Protein AF-A0A936V0Y3-F1 (afdb_monomer)

Solvent-accessible surface area (backbone atoms only — not comparable to full-atom values): 9323 Å² total; per-residue (Å²): 122,65,78,79,45,49,65,56,54,50,50,52,51,50,53,52,49,52,52,51,45,62,64,62,68,60,55,84,70,86,62,75,82,81,76,77,86,64,99,65,90,73,85,68,83,82,76,65,88,64,82,80,64,76,81,82,50,91,86,61,77,71,69,74,90,44,72,42,73,34,72,45,16,50,47,37,20,68,72,66,75,49,56,74,66,44,54,53,47,35,56,68,74,29,48,71,43,74,92,63,50,46,78,56,100,90,43,56,36,47,32,28,33,36,68,38,96,87,67,50,40,35,37,38,32,35,29,70,50,98,91,33,37,28,34,57,38,52,40,63,75,77,57,90,70,99,68,95,70,114

Mean predicted aligned error: 15.54 Å

Radius of gyration: 26.31 Å; Cα contacts (8 Å, |Δi|>4): 162; chains: 1; bounding box: 65×54×72 Å

pLDDT: mean 81.6, std 17.64, range [36.97, 97.12]

Sequence (150 aa):
MLKKYLPYIFLVSAALLLFFIKKNQRGPTPGKPATEQSEKRITVPAVLPADEKPEEIPGFNRNTTKLIFSKHAKCRMDCRNIDEAEVREILKNGKINHKKIQSDKRGMTYPVEGYTSDKQYVRIVFAPKDDGLVVVTVIDLGKEWSCDCK

Structure (mmCIF, N/CA/C/O backbone):
data_AF-A0A936V0Y3-F1
#
_entry.id   AF-A0A936V0Y3-F1
#
loop_
_atom_site.group_PDB
_atom_site.id
_atom_site.type_symbol
_atom_site.label_atom_id
_atom_site.label_alt_id
_atom_site.label_comp_id
_atom_site.label_asym_id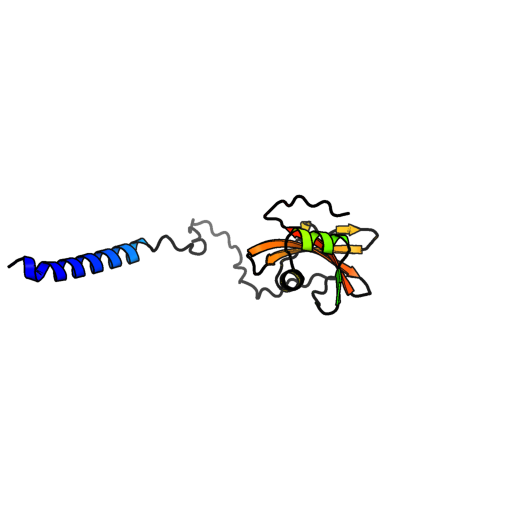
_atom_site.label_entity_id
_atom_site.label_seq_id
_atom_site.pdbx_PDB_ins_code
_atom_site.Cartn_x
_atom_site.Cartn_y
_atom_site.Cartn_z
_atom_site.occupancy
_atom_site.B_iso_or_equiv
_atom_site.auth_seq_id
_atom_site.auth_comp_id
_atom_site.auth_asym_id
_atom_site.auth_atom_id
_atom_site.pdbx_PDB_model_num
ATOM 1 N N . MET A 1 1 ? -46.343 2.484 54.215 1.00 58.62 1 MET A N 1
ATOM 2 C CA . MET A 1 1 ? -46.800 2.602 52.808 1.00 58.62 1 MET A CA 1
ATOM 3 C C . MET A 1 1 ? -45.683 2.907 51.801 1.00 58.62 1 MET A C 1
ATOM 5 O O . MET A 1 1 ? -45.875 2.639 50.625 1.00 58.62 1 MET A O 1
ATOM 9 N N . LEU A 1 2 ? -44.495 3.354 52.234 1.00 62.12 2 LEU A N 1
ATOM 10 C CA . LEU A 1 2 ? -43.371 3.719 51.354 1.00 62.12 2 LEU A CA 1
ATOM 11 C C . LEU A 1 2 ? -42.737 2.538 50.578 1.00 62.12 2 LEU A C 1
ATOM 13 O O . LEU A 1 2 ? -42.289 2.710 49.451 1.00 62.12 2 LEU A O 1
ATOM 17 N N . LYS A 1 3 ? -42.770 1.314 51.132 1.00 66.56 3 LYS A N 1
ATOM 18 C CA . LYS A 1 3 ? -42.181 0.109 50.506 1.00 66.56 3 LYS A CA 1
ATOM 19 C C . LYS A 1 3 ? -42.844 -0.297 49.178 1.00 66.56 3 LYS A C 1
ATOM 21 O O . LYS A 1 3 ? -42.179 -0.891 48.341 1.00 66.56 3 LYS A O 1
ATOM 26 N N . LYS A 1 4 ? -44.122 0.049 48.964 1.00 76.69 4 LYS A N 1
ATOM 27 C CA . LYS A 1 4 ? -44.838 -0.222 47.700 1.00 76.69 4 LYS A CA 1
ATOM 28 C C . LYS A 1 4 ? -44.420 0.727 46.572 1.00 76.69 4 LYS A C 1
ATOM 30 O O . LYS A 1 4 ? -44.510 0.359 45.408 1.00 76.69 4 LYS A O 1
ATOM 35 N N . TYR A 1 5 ? -43.939 1.920 46.923 1.00 82.25 5 TYR A N 1
ATOM 36 C CA . TYR A 1 5 ? -43.492 2.941 45.972 1.00 82.25 5 TYR A CA 1
ATOM 37 C C . TYR A 1 5 ? -41.991 2.881 45.692 1.00 82.25 5 TYR A C 1
ATOM 39 O O . TYR A 1 5 ? -41.527 3.455 44.717 1.00 82.25 5 TYR A O 1
ATOM 47 N N . LEU A 1 6 ? -41.247 2.137 46.511 1.00 83.56 6 LEU A N 1
ATOM 48 C CA . LEU A 1 6 ? -39.812 1.907 46.381 1.00 83.56 6 LEU A CA 1
ATOM 49 C C . LEU A 1 6 ? -39.377 1.450 44.969 1.00 83.56 6 LEU A C 1
ATOM 51 O O . LEU A 1 6 ? -38.450 2.063 44.443 1.00 83.56 6 LEU A O 1
ATOM 55 N N . PRO A 1 7 ? -40.049 0.487 44.293 1.00 85.81 7 PRO A N 1
ATOM 56 C CA . PRO A 1 7 ? -39.685 0.123 42.918 1.00 85.81 7 PRO A CA 1
ATOM 57 C C . PRO A 1 7 ? -39.976 1.238 41.899 1.00 85.81 7 PRO A C 1
ATOM 59 O O . PRO A 1 7 ? -39.198 1.445 40.972 1.00 85.81 7 PRO A O 1
ATOM 62 N N . TYR A 1 8 ? -41.054 2.006 42.086 1.00 90.31 8 TYR A N 1
ATOM 63 C CA . TYR A 1 8 ? -41.410 3.114 41.193 1.00 90.31 8 TYR A CA 1
ATOM 64 C C . TYR A 1 8 ? -40.463 4.307 41.353 1.00 90.31 8 TYR A C 1
ATOM 66 O O . TYR A 1 8 ? -40.068 4.917 40.365 1.00 90.31 8 TYR A O 1
ATOM 74 N N . ILE A 1 9 ? -40.038 4.603 42.584 1.00 90.62 9 ILE A N 1
ATOM 75 C CA . ILE A 1 9 ? -39.040 5.641 42.868 1.00 90.62 9 ILE A CA 1
ATOM 76 C C . ILE A 1 9 ? -37.700 5.274 42.217 1.00 90.62 9 ILE A C 1
ATOM 78 O O . ILE A 1 9 ? -37.049 6.146 41.647 1.00 90.62 9 ILE A O 1
ATOM 82 N N . PHE A 1 10 ? -37.320 3.991 42.236 1.00 92.00 10 PHE A N 1
ATOM 83 C CA . PHE A 1 10 ? -36.105 3.504 41.574 1.00 92.00 10 PHE A CA 1
ATOM 84 C C . PHE A 1 10 ? -36.183 3.605 40.043 1.00 92.00 10 PHE A C 1
ATOM 86 O O . PHE A 1 10 ? -35.201 3.947 39.390 1.00 92.00 10 PHE A O 1
ATOM 93 N N . LEU A 1 11 ? -37.358 3.353 39.458 1.00 93.62 11 LEU A N 1
ATOM 94 C CA . LEU A 1 11 ? -37.567 3.534 38.019 1.00 93.62 11 LEU A CA 1
ATOM 95 C C . LEU A 1 11 ? -37.482 5.005 37.605 1.00 93.62 11 LEU A C 1
ATOM 97 O O . LEU A 1 11 ? -36.838 5.327 36.607 1.00 93.62 11 LEU A O 1
ATOM 101 N N . VAL A 1 12 ? -38.092 5.904 38.378 1.00 94.38 12 VAL A N 1
ATOM 102 C CA . VAL A 1 12 ? -38.043 7.346 38.101 1.00 94.38 12 VAL A CA 1
ATOM 103 C C . VAL A 1 12 ? -36.620 7.883 38.262 1.00 94.38 12 VAL A C 1
ATOM 105 O O . VAL A 1 12 ? -36.156 8.639 37.408 1.00 94.38 12 VAL A O 1
ATOM 108 N N . SER A 1 13 ? -35.888 7.464 39.301 1.00 92.81 13 SER A N 1
ATOM 109 C CA . SER A 1 13 ? -34.494 7.876 39.487 1.00 92.81 13 SER A CA 1
ATOM 110 C C . SER A 1 13 ? -33.581 7.347 38.376 1.00 92.81 13 SER A C 1
ATOM 112 O O . SER A 1 13 ? -32.755 8.104 37.868 1.00 92.81 13 SER A O 1
ATOM 114 N N . ALA A 1 14 ? -33.769 6.102 37.923 1.00 94.25 14 ALA A N 1
ATOM 115 C CA . ALA A 1 14 ? -33.032 5.540 36.792 1.00 94.25 14 ALA A CA 1
ATOM 116 C C . ALA A 1 14 ? -33.323 6.286 35.478 1.00 94.25 14 ALA A C 1
ATOM 118 O O . ALA A 1 14 ? -32.401 6.577 34.716 1.00 94.25 14 ALA A O 1
ATOM 119 N N . ALA A 1 15 ? -34.582 6.658 35.226 1.00 95.06 15 ALA A N 1
ATOM 120 C CA . ALA A 1 15 ? -34.956 7.440 34.048 1.00 95.06 15 ALA A CA 1
ATOM 121 C C . ALA A 1 15 ? -34.315 8.840 34.057 1.00 95.06 15 ALA A C 1
ATOM 123 O O . ALA A 1 15 ? -33.775 9.284 33.041 1.00 95.06 15 ALA A O 1
ATOM 124 N N . LEU A 1 16 ? -34.315 9.514 35.213 1.00 94.88 16 LEU A N 1
ATOM 125 C CA . LEU A 1 16 ? -33.657 10.812 35.390 1.00 94.88 16 LEU A CA 1
ATOM 126 C C . LEU A 1 16 ? -32.136 10.711 35.223 1.00 94.88 16 LEU A C 1
ATOM 128 O O . LEU A 1 16 ? -31.536 11.563 34.565 1.00 94.88 16 LEU A O 1
ATOM 132 N N . LEU A 1 17 ? -31.520 9.653 35.755 1.00 93.62 17 LEU A N 1
ATOM 133 C CA . LEU A 1 17 ? -30.093 9.380 35.594 1.00 93.62 17 LEU A CA 1
ATOM 134 C C . LEU A 1 17 ? -29.733 9.172 34.116 1.00 93.62 17 LEU A C 1
ATOM 136 O O . LEU A 1 17 ? -28.804 9.803 33.620 1.00 93.62 17 LEU A O 1
ATOM 140 N N . LEU A 1 18 ? -30.490 8.346 33.386 1.00 92.06 18 LEU A N 1
ATOM 141 C CA . LEU A 1 18 ? -30.273 8.114 31.954 1.00 92.06 18 LEU A CA 1
ATOM 142 C C . LEU A 1 18 ? -30.463 9.391 31.128 1.00 92.06 18 LEU A C 1
ATOM 144 O O . LEU A 1 18 ? -29.698 9.641 30.197 1.00 92.06 18 LEU A O 1
ATOM 148 N N . PHE A 1 19 ? -31.444 10.228 31.474 1.00 91.56 19 PHE A N 1
ATOM 149 C CA . PHE A 1 19 ? -31.644 11.524 30.829 1.00 91.56 19 PHE A CA 1
ATOM 150 C C . PHE A 1 19 ? -30.466 12.478 31.078 1.00 91.56 19 PHE A C 1
ATOM 152 O O . PHE A 1 19 ? -29.974 13.110 30.141 1.00 91.56 19 PHE A O 1
ATOM 159 N N . PHE A 1 20 ? -29.975 12.545 32.318 1.00 90.38 20 PHE A N 1
ATOM 160 C CA . PHE A 1 20 ? -28.812 13.349 32.691 1.00 90.38 20 PHE A CA 1
ATOM 161 C C . PHE A 1 20 ? -27.542 12.879 31.973 1.00 90.38 20 PHE A C 1
ATOM 163 O O . PHE A 1 20 ? -26.828 13.689 31.382 1.00 90.38 20 PHE A O 1
ATOM 170 N N . ILE A 1 21 ? -27.312 11.564 31.943 1.00 88.00 21 ILE A N 1
ATOM 171 C CA . ILE A 1 21 ? -26.217 10.939 31.201 1.00 88.00 21 ILE A CA 1
ATOM 172 C C . ILE A 1 21 ? -26.342 11.264 29.710 1.00 88.00 21 ILE A C 1
ATOM 174 O O . ILE A 1 21 ? -25.389 11.768 29.140 1.00 88.00 21 ILE A O 1
ATOM 178 N N . LYS A 1 22 ? -27.505 11.091 29.069 1.00 81.69 22 LYS A N 1
ATOM 179 C CA . LYS A 1 22 ? -27.694 11.425 27.642 1.00 81.69 22 LYS A CA 1
ATOM 180 C C . LYS A 1 22 ? -27.439 12.906 27.338 1.00 81.69 22 LYS A C 1
ATOM 182 O O . LYS A 1 22 ? -26.924 13.231 26.267 1.00 81.69 22 LYS A O 1
ATOM 187 N N . LYS A 1 23 ? -27.804 13.804 28.257 1.00 80.31 23 LYS A N 1
ATOM 188 C CA . LYS A 1 23 ? -27.584 15.248 28.109 1.00 80.31 23 LYS A CA 1
ATOM 189 C C . LYS A 1 23 ? -26.102 15.620 28.240 1.00 80.31 23 LYS A C 1
ATOM 191 O O . LYS A 1 23 ? -25.646 16.463 27.477 1.00 80.31 23 LYS A O 1
ATOM 196 N N . ASN A 1 24 ? -25.364 14.957 29.134 1.00 79.50 24 ASN A N 1
ATOM 197 C CA . ASN A 1 24 ? -23.958 15.265 29.427 1.00 79.50 24 ASN A CA 1
ATOM 198 C C . ASN A 1 24 ? -22.935 14.349 28.723 1.00 79.50 24 ASN A C 1
ATOM 200 O O . ASN A 1 24 ? -21.757 14.680 28.683 1.00 79.50 24 ASN A O 1
ATOM 204 N N . GLN A 1 25 ? -23.353 13.222 28.137 1.00 69.44 25 GLN A N 1
ATOM 205 C CA . GLN A 1 25 ? -22.525 12.363 27.273 1.00 69.44 25 GLN A CA 1
ATOM 206 C C . GLN A 1 25 ? -22.371 12.924 25.864 1.00 69.44 25 GLN A C 1
ATOM 208 O O . GLN A 1 25 ? -21.499 12.480 25.118 1.00 69.44 25 GLN A O 1
ATOM 213 N N . ARG A 1 26 ? -23.177 13.925 25.494 1.00 62.84 26 ARG A N 1
ATOM 214 C CA . ARG A 1 26 ? -22.807 14.822 24.405 1.00 62.84 26 ARG A CA 1
ATOM 215 C C . ARG A 1 26 ? -21.653 15.690 24.902 1.00 62.84 26 ARG A C 1
ATOM 217 O O . ARG A 1 26 ? -21.834 16.860 25.220 1.00 62.84 26 ARG A O 1
ATOM 224 N N . GLY A 1 27 ? -20.460 15.095 24.960 1.00 57.47 27 GLY A N 1
ATOM 225 C CA . GLY A 1 27 ? -19.233 15.866 24.840 1.00 57.47 27 GLY A CA 1
ATOM 226 C C . GLY A 1 27 ? -19.330 16.739 23.586 1.00 57.47 27 GLY A C 1
ATOM 227 O O . GLY A 1 27 ? -20.152 16.442 22.709 1.00 57.47 27 GLY A O 1
ATOM 228 N N . PRO A 1 28 ? -18.548 17.825 23.493 1.00 54.81 28 PRO A N 1
ATOM 229 C CA . PRO A 1 28 ? -18.507 18.608 22.274 1.00 54.81 28 PRO A CA 1
ATOM 230 C C . PRO A 1 28 ? -18.256 17.627 21.133 1.00 54.81 28 PRO A C 1
ATOM 232 O O . PRO A 1 28 ? -17.198 17.005 21.046 1.00 54.81 28 PRO A O 1
ATOM 235 N N . THR A 1 29 ? -19.262 17.438 20.276 1.00 51.34 29 THR A N 1
ATOM 236 C CA . THR A 1 29 ? -19.007 16.945 18.930 1.00 51.34 29 THR A CA 1
ATOM 237 C C . THR A 1 29 ? -17.825 17.765 18.435 1.00 51.34 29 THR A C 1
ATOM 239 O O . THR A 1 29 ? -17.863 18.986 18.636 1.00 51.34 29 THR A O 1
ATOM 242 N N . PRO A 1 30 ? -16.791 17.165 17.823 1.00 47.56 30 PRO A N 1
ATOM 243 C CA . PRO A 1 30 ? -15.862 17.930 17.018 1.00 47.56 30 PRO A CA 1
ATOM 244 C C . PRO A 1 30 ? -16.692 18.494 15.865 1.00 47.56 30 PRO A C 1
ATOM 246 O O . PRO A 1 30 ? -16.826 17.917 14.789 1.00 47.56 30 PRO A O 1
ATOM 249 N N . GLY A 1 31 ? -17.366 19.603 16.159 1.00 44.22 31 GLY A N 1
ATOM 250 C CA . GLY A 1 31 ? -17.889 20.504 15.181 1.00 44.22 31 GLY A CA 1
ATOM 251 C C . GLY A 1 31 ? -16.681 20.905 14.372 1.00 44.22 31 GLY A C 1
ATOM 252 O O . GLY A 1 31 ? -15.651 21.306 14.919 1.00 44.22 31 GLY A O 1
ATOM 253 N N . LYS A 1 32 ? -16.822 20.745 13.060 1.00 41.19 32 LYS A N 1
ATOM 254 C CA . LYS A 1 32 ? -16.087 21.525 12.072 1.00 41.19 32 LYS A CA 1
ATOM 255 C C . LYS A 1 32 ? -15.742 22.896 12.671 1.00 41.19 32 LYS A C 1
ATOM 257 O O . LYS A 1 32 ? -16.636 23.500 13.270 1.00 41.19 32 LYS A O 1
ATOM 262 N N . PRO A 1 33 ? -14.486 23.350 12.558 1.00 36.97 33 PRO A N 1
ATOM 263 C CA . PRO A 1 33 ? -13.994 24.496 13.307 1.00 36.97 33 PRO A CA 1
ATOM 264 C C . PRO A 1 33 ? -14.946 25.680 13.136 1.00 36.97 33 PRO A C 1
ATOM 266 O O . PRO A 1 33 ? -15.149 26.171 12.026 1.00 36.97 33 PRO A O 1
ATOM 269 N N . ALA A 1 34 ? -15.559 26.095 14.246 1.00 39.81 34 ALA A N 1
ATOM 270 C CA . ALA A 1 34 ? -16.269 27.354 14.333 1.00 39.81 34 ALA A CA 1
ATOM 271 C C . ALA A 1 34 ? -15.212 28.449 14.198 1.00 39.81 34 ALA A C 1
ATOM 273 O O . ALA A 1 34 ? -14.410 28.678 15.100 1.00 39.81 34 ALA A O 1
ATOM 274 N N . THR A 1 35 ? -15.157 29.058 13.020 1.00 37.91 35 THR A N 1
ATOM 275 C CA . THR A 1 35 ? -14.362 30.252 12.772 1.00 37.91 35 THR A CA 1
ATOM 276 C C . THR A 1 35 ? -14.915 31.360 13.660 1.00 37.91 35 THR A C 1
ATOM 278 O O . THR A 1 35 ? -16.030 31.836 13.443 1.00 37.91 35 THR A O 1
ATOM 281 N N . GLU A 1 36 ? -14.155 31.736 14.684 1.00 44.88 36 GLU A N 1
ATOM 282 C CA . GLU A 1 36 ? -14.398 32.942 15.463 1.00 44.88 36 GLU A CA 1
ATOM 283 C C . GLU A 1 36 ? -14.425 34.132 14.499 1.00 44.88 36 GLU A C 1
ATOM 285 O O . GLU A 1 36 ? -13.441 34.438 13.821 1.00 44.88 36 GLU A O 1
ATOM 290 N N . GLN A 1 37 ? -15.581 34.785 14.396 1.00 45.19 37 GLN A N 1
ATOM 291 C CA . GLN A 1 37 ? -15.712 36.048 13.687 1.00 45.19 37 GLN A CA 1
ATOM 292 C C . GLN A 1 37 ? -15.037 37.143 14.519 1.00 45.19 37 GLN A C 1
ATOM 294 O O . GLN A 1 37 ? -15.678 37.874 15.265 1.00 45.19 37 GLN A O 1
ATOM 299 N N . SER A 1 38 ? -13.716 37.241 14.390 1.00 41.22 38 SER A N 1
ATOM 300 C CA . SER A 1 38 ? -13.004 38.501 14.569 1.00 41.22 38 SER A CA 1
ATOM 301 C C . SER A 1 38 ? -13.247 39.337 13.312 1.00 41.22 38 SER A C 1
ATOM 303 O O . SER A 1 38 ? -13.096 38.840 12.194 1.00 41.22 38 SER A O 1
ATOM 305 N N . GLU A 1 39 ? -13.661 40.592 13.483 1.00 47.19 39 GLU A N 1
ATOM 306 C CA . GLU A 1 39 ? -13.973 41.578 12.438 1.00 47.19 39 GLU A CA 1
ATOM 307 C C . GLU A 1 39 ? -12.741 42.014 11.616 1.00 47.19 39 GLU A C 1
ATOM 309 O O . GLU A 1 39 ? -12.436 43.193 11.454 1.00 47.19 39 GLU A O 1
ATOM 314 N N . LYS A 1 40 ? -12.014 41.059 11.041 1.00 46.47 40 LYS A N 1
ATOM 315 C CA . LYS A 1 40 ? -10.989 41.311 10.036 1.00 46.47 40 LYS A CA 1
ATOM 316 C C . LYS A 1 40 ? -11.284 40.411 8.851 1.00 46.47 40 LYS A C 1
ATOM 318 O O . LYS A 1 40 ? -10.904 39.245 8.807 1.00 46.47 40 LYS A O 1
ATOM 323 N N . ARG A 1 41 ? -12.045 40.963 7.906 1.00 44.31 41 ARG A N 1
ATOM 324 C CA . ARG A 1 41 ? -12.525 40.297 6.692 1.00 44.31 41 ARG A CA 1
ATOM 325 C C . ARG A 1 41 ? -11.343 39.944 5.781 1.00 44.31 41 ARG A C 1
ATOM 327 O O . ARG A 1 41 ? -11.063 40.644 4.817 1.00 44.31 41 ARG A O 1
ATOM 334 N N . ILE A 1 42 ? -10.636 38.862 6.093 1.00 54.88 42 ILE A N 1
ATOM 335 C CA . ILE A 1 42 ? -9.765 38.175 5.143 1.00 54.88 42 ILE A CA 1
ATOM 336 C C . ILE A 1 42 ? -10.687 37.234 4.377 1.00 54.88 42 ILE A C 1
ATOM 338 O O . ILE A 1 42 ? -11.116 36.201 4.886 1.00 54.88 42 ILE A O 1
ATOM 342 N N . THR A 1 43 ? -11.066 37.634 3.168 1.00 48.28 43 THR A N 1
ATOM 343 C CA . THR A 1 43 ? -11.804 36.780 2.238 1.00 48.28 43 THR A CA 1
ATOM 344 C C . THR A 1 43 ? -10.894 35.639 1.804 1.00 48.28 43 THR A C 1
ATOM 346 O O . THR A 1 43 ? -10.100 35.791 0.878 1.00 48.28 43 THR A O 1
ATOM 349 N N . VAL A 1 44 ? -10.986 34.500 2.486 1.00 57.41 44 VAL A N 1
ATOM 350 C CA . VAL A 1 44 ? -10.446 33.242 1.975 1.00 57.41 44 VAL A CA 1
ATOM 351 C C . VAL A 1 44 ? -11.552 32.612 1.127 1.00 57.41 44 VAL A C 1
ATOM 353 O O . VAL A 1 44 ? -12.668 32.457 1.632 1.00 57.41 44 VAL A O 1
ATOM 356 N N . PRO A 1 45 ? -11.312 32.301 -0.157 1.00 52.97 45 PRO A N 1
ATOM 357 C CA . PRO A 1 45 ? -12.313 31.633 -0.973 1.00 52.97 45 PRO A CA 1
ATOM 358 C C . PRO A 1 45 ? -12.667 30.296 -0.319 1.00 52.97 45 PRO A C 1
ATOM 360 O O . PRO A 1 45 ? -11.787 29.502 0.017 1.00 52.97 45 PRO A O 1
ATOM 363 N N . ALA A 1 46 ? -13.963 30.064 -0.118 1.00 46.34 46 ALA A N 1
ATOM 364 C CA . ALA A 1 46 ? -14.473 28.776 0.309 1.00 46.34 46 ALA A CA 1
ATOM 365 C C . ALA A 1 46 ? -14.189 27.770 -0.811 1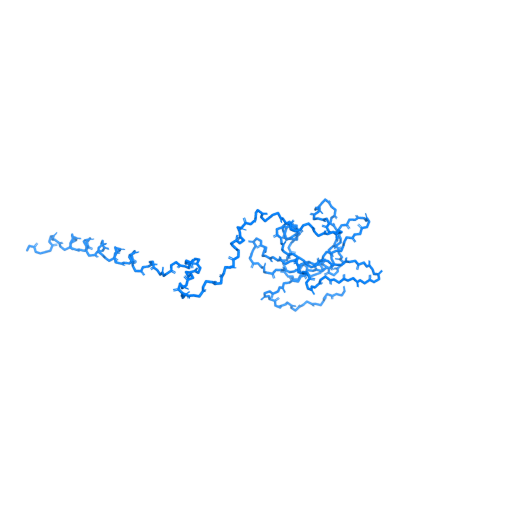.00 46.34 46 ALA A C 1
ATOM 367 O O . ALA A 1 46 ? -14.915 27.705 -1.802 1.00 46.34 46 ALA A O 1
ATOM 368 N N . VAL A 1 47 ? -13.100 27.016 -0.671 1.00 52.59 47 VAL A N 1
ATOM 369 C CA . VAL A 1 47 ? -12.875 25.820 -1.476 1.00 52.59 47 VAL A CA 1
ATOM 370 C C . VAL A 1 47 ? -13.946 24.835 -1.020 1.00 52.59 47 VAL A C 1
ATOM 372 O O . VAL A 1 47 ? -13.853 24.242 0.055 1.00 52.59 47 VAL A O 1
ATOM 375 N N . LEU A 1 48 ? -15.027 24.759 -1.798 1.00 55.72 48 LEU A N 1
ATOM 376 C CA . LEU A 1 48 ? -15.998 23.670 -1.742 1.00 55.72 48 LEU A CA 1
ATOM 377 C C . LEU A 1 48 ? -15.211 22.351 -1.667 1.00 55.72 48 LEU A C 1
ATOM 379 O O . LEU A 1 48 ? -14.158 22.280 -2.305 1.00 55.72 48 LEU A O 1
ATOM 383 N N . PRO A 1 49 ? -15.660 21.326 -0.917 1.00 51.28 49 PRO A N 1
ATOM 384 C CA . PRO A 1 49 ? -15.056 20.006 -1.017 1.00 51.28 49 PRO A CA 1
ATOM 385 C C . PRO A 1 49 ? -15.285 19.556 -2.457 1.00 51.28 49 PRO A C 1
ATOM 387 O O . PRO A 1 49 ? -16.376 19.120 -2.814 1.00 51.28 49 PRO A O 1
ATOM 390 N N . ALA A 1 50 ? -14.290 19.814 -3.305 1.00 52.22 50 ALA A N 1
ATOM 391 C CA . ALA A 1 50 ? -14.260 19.344 -4.666 1.00 52.22 50 ALA A CA 1
ATOM 392 C C . ALA A 1 50 ? -14.461 17.843 -4.566 1.00 52.22 50 ALA A C 1
ATOM 394 O O . ALA A 1 50 ? -13.827 17.214 -3.719 1.00 52.22 50 ALA A O 1
ATOM 395 N N . ASP A 1 51 ? -15.368 17.303 -5.374 1.00 50.62 51 ASP A N 1
ATOM 396 C CA . ASP A 1 51 ? -15.442 15.878 -5.643 1.00 50.62 51 ASP A CA 1
ATOM 397 C C . ASP A 1 51 ? -14.008 15.344 -5.748 1.00 50.62 51 ASP A C 1
ATOM 399 O O . ASP A 1 51 ? -13.310 15.630 -6.725 1.00 50.62 51 ASP A O 1
ATOM 403 N N . GLU A 1 52 ? -13.526 14.678 -4.691 1.00 55.66 52 GLU A N 1
ATOM 404 C CA . GLU A 1 52 ? -12.145 14.213 -4.579 1.00 55.66 52 GLU A CA 1
ATOM 405 C C . GLU A 1 52 ? -12.000 13.016 -5.519 1.00 55.66 52 GLU A C 1
ATOM 407 O O . GLU A 1 52 ? -11.944 11.857 -5.108 1.00 55.66 52 GLU A O 1
ATOM 412 N N . LYS A 1 53 ? -11.984 13.278 -6.828 1.00 54.69 53 LYS A N 1
ATOM 413 C CA . LYS A 1 53 ? -11.427 12.328 -7.775 1.00 54.69 53 LYS A CA 1
ATOM 414 C C . LYS A 1 53 ? -9.991 12.068 -7.321 1.00 54.69 53 LYS A C 1
ATOM 416 O O . LYS A 1 53 ? -9.271 13.039 -7.068 1.00 54.69 53 LYS A O 1
ATOM 421 N N . PRO A 1 54 ? -9.568 10.796 -7.205 1.00 57.69 54 PRO A N 1
ATOM 422 C CA . PRO A 1 54 ? -8.181 10.472 -6.913 1.00 57.69 54 PRO A CA 1
ATOM 423 C C . PRO A 1 54 ? -7.287 11.284 -7.847 1.00 57.69 54 PRO A C 1
ATOM 425 O O . PRO A 1 54 ? -7.482 11.220 -9.058 1.00 57.69 54 PRO A O 1
ATOM 428 N N . GLU A 1 55 ? -6.368 12.078 -7.290 1.00 62.03 55 GLU A N 1
ATOM 429 C CA . GLU A 1 55 ? -5.435 12.885 -8.079 1.00 62.03 55 GLU A CA 1
ATOM 430 C C . GLU A 1 55 ? -4.745 11.973 -9.106 1.00 62.03 55 GLU A C 1
ATOM 432 O O . GLU A 1 55 ? -3.952 11.095 -8.747 1.00 62.03 55 GLU A O 1
ATOM 437 N N . GLU A 1 56 ? -5.099 12.131 -10.383 1.00 63.81 56 GLU A N 1
ATOM 438 C CA . GLU A 1 56 ? -4.504 11.374 -11.480 1.00 63.81 56 GLU A CA 1
ATOM 439 C C . GLU A 1 56 ? -3.080 11.892 -11.684 1.00 63.81 56 GLU A C 1
ATOM 441 O O . GLU A 1 56 ? -2.853 12.942 -12.284 1.00 63.81 56 GLU A O 1
ATOM 446 N N . ILE A 1 57 ? -2.100 11.178 -11.127 1.00 70.44 57 ILE A N 1
ATOM 447 C CA . ILE A 1 57 ? -0.694 11.539 -11.293 1.00 70.44 57 ILE A CA 1
ATOM 448 C C . ILE A 1 57 ? -0.223 11.071 -12.673 1.00 70.44 57 ILE A C 1
ATOM 450 O O . ILE A 1 57 ? -0.336 9.877 -12.979 1.00 70.44 57 ILE A O 1
ATOM 454 N N . PRO A 1 58 ? 0.371 11.958 -13.491 1.00 68.88 58 PRO A N 1
ATOM 455 C CA . PRO A 1 58 ? 0.926 11.567 -14.778 1.00 68.88 58 PRO A CA 1
ATOM 456 C C . PRO A 1 58 ? 1.968 10.451 -14.599 1.00 68.88 58 PRO A C 1
ATOM 458 O O . PRO A 1 58 ? 2.927 10.580 -13.837 1.00 68.88 58 PRO A O 1
ATOM 461 N N . GLY A 1 59 ? 1.756 9.331 -15.295 1.00 71.81 59 GLY A N 1
ATOM 462 C CA . GLY A 1 59 ? 2.649 8.166 -15.280 1.00 71.81 59 GLY A CA 1
ATOM 463 C C . GLY A 1 59 ? 2.363 7.111 -14.204 1.00 71.81 59 GLY A C 1
ATOM 464 O O . GLY A 1 59 ? 2.984 6.050 -14.240 1.00 71.81 59 GLY A O 1
ATOM 465 N N . PHE A 1 60 ? 1.408 7.333 -13.291 1.00 81.75 60 PHE A N 1
ATOM 466 C CA . PHE A 1 60 ? 1.015 6.335 -12.292 1.00 81.75 60 PHE A CA 1
ATOM 467 C C . PHE A 1 60 ? -0.407 5.821 -12.531 1.00 81.75 60 PHE A C 1
ATOM 469 O O . PHE A 1 60 ? -1.393 6.419 -12.106 1.00 81.75 60 PHE A O 1
ATOM 476 N N . ASN A 1 61 ? -0.509 4.672 -13.199 1.00 82.62 61 ASN A N 1
ATOM 477 C CA . ASN A 1 61 ? -1.781 3.988 -13.396 1.00 82.62 61 ASN A CA 1
ATOM 478 C C . ASN A 1 61 ? -2.064 3.042 -12.214 1.00 82.62 61 ASN A C 1
ATOM 480 O O . ASN A 1 61 ? -1.312 2.097 -11.980 1.00 82.62 61 ASN A O 1
ATOM 484 N N . ARG A 1 62 ? -3.177 3.264 -11.503 1.00 83.62 62 ARG A N 1
ATOM 485 C CA . ARG A 1 62 ? -3.638 2.432 -10.371 1.00 83.62 62 ARG A CA 1
ATOM 486 C C . ARG A 1 62 ? -4.291 1.107 -10.793 1.00 83.62 62 ARG A C 1
ATOM 488 O O . ARG A 1 62 ? -4.994 0.479 -9.999 1.00 83.62 62 ARG A O 1
ATOM 495 N N . ASN A 1 63 ? -4.098 0.669 -12.035 1.00 81.56 63 ASN A N 1
ATOM 496 C CA . ASN A 1 63 ? -4.640 -0.596 -12.499 1.00 81.56 63 ASN A CA 1
ATOM 497 C C . ASN A 1 63 ? -4.049 -1.778 -11.702 1.00 81.56 63 ASN A C 1
ATOM 499 O O . ASN A 1 63 ? -2.838 -1.959 -11.612 1.00 81.56 63 ASN A O 1
ATOM 503 N N . THR A 1 64 ? -4.934 -2.610 -11.155 1.00 77.00 64 THR A N 1
ATOM 504 C CA . THR A 1 64 ? -4.598 -3.782 -10.330 1.00 77.00 64 THR A CA 1
ATOM 505 C C . THR A 1 64 ? -4.449 -5.075 -11.137 1.00 77.00 64 THR A C 1
ATOM 507 O O . THR A 1 64 ? -4.111 -6.100 -10.550 1.00 77.00 64 THR A O 1
ATOM 510 N N . THR A 1 65 ? -4.680 -5.063 -12.459 1.00 80.12 65 THR A N 1
ATOM 511 C CA . THR A 1 65 ? -4.700 -6.285 -13.289 1.00 80.12 65 THR A CA 1
ATOM 512 C C . THR A 1 65 ? -3.379 -7.060 -13.274 1.00 80.12 65 THR A C 1
ATOM 514 O O . THR A 1 65 ? -3.402 -8.286 -13.307 1.00 80.12 65 THR A O 1
ATOM 517 N N . LYS A 1 66 ? -2.227 -6.377 -13.220 1.00 89.06 66 LYS A N 1
ATOM 518 C CA . LYS A 1 66 ? -0.907 -7.026 -13.262 1.00 89.06 66 LYS A CA 1
ATOM 519 C C . LYS A 1 66 ? 0.032 -6.425 -12.219 1.00 89.06 66 LYS A C 1
ATOM 521 O O . LYS A 1 66 ? 0.752 -5.465 -12.495 1.00 89.06 66 LYS A O 1
ATOM 526 N N . LEU A 1 67 ? -0.006 -7.003 -11.018 1.00 93.12 67 LEU A N 1
ATOM 527 C CA . LEU A 1 67 ? 0.910 -6.697 -9.920 1.00 93.12 67 LEU A CA 1
ATOM 528 C C . LEU A 1 67 ? 2.054 -7.709 -9.886 1.00 93.12 67 LEU A C 1
ATOM 530 O O . LEU A 1 67 ? 1.831 -8.918 -9.903 1.00 93.12 67 LEU A O 1
ATOM 534 N N . ILE A 1 68 ? 3.284 -7.209 -9.826 1.00 94.56 68 ILE A N 1
ATOM 535 C CA . ILE A 1 68 ? 4.496 -8.028 -9.758 1.00 94.56 68 ILE A CA 1
ATOM 536 C C . ILE A 1 68 ? 5.198 -7.723 -8.439 1.00 94.56 68 ILE A C 1
ATOM 538 O O . ILE A 1 68 ? 5.611 -6.595 -8.195 1.00 94.56 68 ILE A O 1
ATOM 542 N N . PHE A 1 69 ? 5.370 -8.723 -7.581 1.00 95.62 69 PHE A N 1
ATOM 543 C CA . PHE A 1 69 ? 5.984 -8.532 -6.267 1.00 95.62 69 PHE A CA 1
ATOM 544 C C . PHE A 1 69 ? 7.476 -8.840 -6.307 1.00 95.62 69 PHE A C 1
ATOM 546 O O . PHE A 1 69 ? 7.880 -9.943 -6.691 1.00 95.62 69 PHE A O 1
ATOM 553 N N . SER A 1 70 ? 8.297 -7.884 -5.869 1.00 95.50 70 SER A N 1
ATOM 554 C CA . SER A 1 70 ? 9.729 -8.114 -5.674 1.00 95.50 70 SER A CA 1
ATOM 555 C C . SER A 1 70 ? 9.972 -9.142 -4.556 1.00 95.50 70 SER A C 1
ATOM 557 O O . SER A 1 70 ? 9.125 -9.348 -3.684 1.00 95.50 70 SER A O 1
ATOM 559 N N . LYS A 1 71 ? 11.154 -9.774 -4.539 1.00 95.62 71 LYS A N 1
ATOM 560 C CA . LYS A 1 71 ? 11.546 -10.685 -3.445 1.00 95.62 71 LYS A CA 1
ATOM 561 C C . LYS A 1 71 ? 11.499 -9.983 -2.082 1.00 95.62 71 LYS A C 1
ATOM 563 O O . LYS A 1 71 ? 10.970 -10.536 -1.122 1.00 95.62 71 LYS A O 1
ATOM 568 N N . HIS A 1 72 ? 11.975 -8.738 -2.035 1.00 95.38 72 HIS A N 1
ATOM 569 C CA . HIS A 1 72 ? 11.968 -7.919 -0.825 1.00 95.38 72 HIS A CA 1
ATOM 570 C C . HIS A 1 72 ? 10.553 -7.562 -0.368 1.00 95.38 72 HIS A C 1
ATOM 572 O O . HIS A 1 72 ? 10.261 -7.604 0.823 1.00 95.38 72 HIS A O 1
ATOM 578 N N . ALA A 1 73 ? 9.655 -7.243 -1.304 1.00 96.12 73 ALA A N 1
ATOM 579 C CA . ALA A 1 73 ? 8.256 -6.974 -0.990 1.00 96.12 73 ALA A CA 1
ATOM 580 C C . ALA A 1 73 ? 7.591 -8.195 -0.350 1.00 96.12 73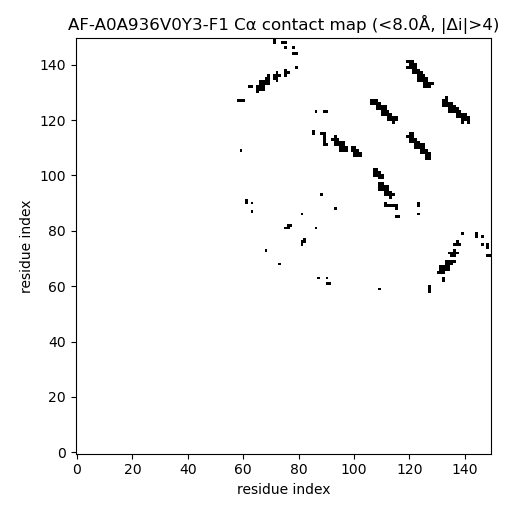 ALA A C 1
ATOM 582 O O . ALA A 1 73 ? 7.003 -8.047 0.714 1.00 96.12 73 ALA A O 1
ATOM 583 N N . LYS A 1 74 ? 7.768 -9.390 -0.932 1.00 96.38 74 LYS A N 1
ATOM 584 C CA . LYS A 1 74 ? 7.225 -10.641 -0.379 1.00 96.38 74 LYS A CA 1
ATOM 585 C C . LYS A 1 74 ? 7.739 -10.918 1.034 1.00 96.38 74 LYS A C 1
ATOM 587 O O . LYS A 1 74 ? 6.940 -11.070 1.944 1.00 96.38 74 LYS A O 1
ATOM 592 N N . CYS A 1 75 ? 9.055 -10.843 1.249 1.00 96.38 75 CYS A N 1
ATOM 593 C CA . CYS A 1 75 ? 9.626 -11.014 2.589 1.00 96.38 75 CYS A CA 1
ATOM 594 C C . CYS A 1 75 ? 9.031 -10.028 3.607 1.00 96.38 75 CYS A C 1
ATOM 596 O O . CYS A 1 75 ? 8.738 -10.380 4.750 1.00 96.38 75 CYS A O 1
ATOM 598 N N . ARG A 1 76 ? 8.839 -8.765 3.201 1.00 96.31 76 ARG A N 1
ATOM 599 C CA . ARG A 1 76 ? 8.284 -7.742 4.088 1.00 96.31 76 ARG A CA 1
ATOM 600 C C . ARG A 1 76 ? 6.799 -7.907 4.363 1.00 96.31 76 ARG A C 1
ATOM 602 O O . ARG A 1 76 ? 6.406 -7.557 5.473 1.00 96.31 76 ARG A O 1
ATOM 609 N N . MET A 1 77 ? 6.039 -8.392 3.387 1.00 95.75 77 MET A N 1
ATOM 610 C CA . MET A 1 77 ? 4.634 -8.770 3.526 1.00 95.75 77 MET A CA 1
ATOM 611 C C . MET A 1 77 ? 4.496 -9.891 4.554 1.00 95.75 77 MET A C 1
ATOM 613 O O . MET A 1 77 ? 3.836 -9.695 5.571 1.00 95.75 77 MET A O 1
ATOM 617 N N . ASP A 1 78 ? 5.243 -10.982 4.369 1.00 95.31 78 ASP A N 1
ATOM 618 C CA . ASP A 1 78 ? 5.214 -12.142 5.263 1.00 95.31 78 ASP A CA 1
ATOM 619 C C . ASP A 1 78 ? 5.615 -11.763 6.698 1.00 95.31 78 ASP A C 1
ATOM 621 O O . ASP A 1 78 ? 4.942 -12.123 7.658 1.00 95.31 78 ASP A O 1
ATOM 625 N N . CYS A 1 79 ? 6.679 -10.970 6.866 1.00 95.12 79 CYS A N 1
ATOM 626 C CA . CYS A 1 79 ? 7.158 -10.586 8.198 1.00 95.12 79 CYS A CA 1
ATOM 627 C C . CYS A 1 79 ? 6.231 -9.602 8.940 1.00 95.12 79 CYS A C 1
ATOM 629 O O . CYS A 1 79 ? 6.284 -9.512 10.165 1.00 95.12 79 CYS A O 1
ATOM 631 N N . ARG A 1 80 ? 5.418 -8.826 8.213 1.00 94.38 80 ARG A N 1
ATOM 632 C CA . ARG A 1 80 ? 4.530 -7.796 8.788 1.00 94.38 80 ARG A CA 1
ATOM 633 C C . ARG A 1 80 ? 3.068 -8.226 8.826 1.00 94.38 80 ARG A C 1
ATOM 635 O O . ARG A 1 80 ? 2.242 -7.450 9.283 1.00 94.38 80 ARG A O 1
ATOM 642 N N . ASN A 1 81 ? 2.768 -9.448 8.384 1.00 93.88 81 ASN A N 1
ATOM 643 C CA . ASN A 1 81 ? 1.409 -9.944 8.179 1.00 93.88 81 ASN A CA 1
ATOM 644 C C . ASN A 1 81 ? 0.578 -9.013 7.286 1.00 93.88 81 ASN A C 1
ATOM 646 O O . ASN A 1 81 ? -0.569 -8.735 7.609 1.00 93.88 81 ASN A O 1
ATOM 650 N N . ILE A 1 82 ? 1.178 -8.519 6.198 1.00 95.00 82 ILE A N 1
ATOM 651 C CA . ILE A 1 82 ? 0.473 -7.708 5.201 1.00 95.00 82 ILE A CA 1
ATOM 652 C C . ILE A 1 82 ? 0.195 -8.586 3.991 1.00 95.00 82 ILE A C 1
ATOM 654 O O . ILE A 1 82 ? 1.133 -9.088 3.366 1.00 95.00 82 ILE A O 1
ATOM 658 N N . ASP A 1 83 ? -1.071 -8.764 3.647 1.00 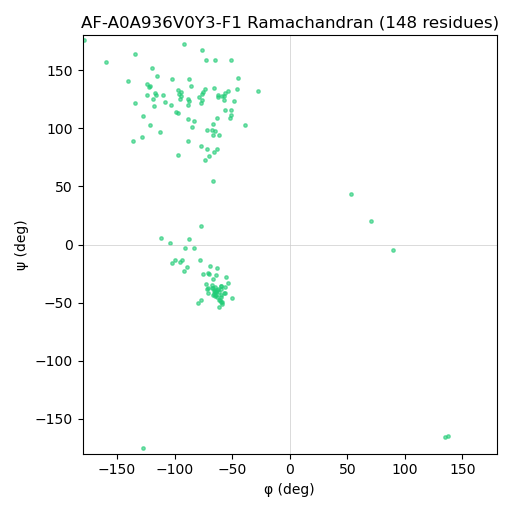95.38 83 ASP A N 1
ATOM 659 C CA . ASP A 1 83 ? -1.482 -9.638 2.558 1.00 95.38 83 ASP A CA 1
ATOM 660 C C . ASP A 1 83 ? -1.614 -8.906 1.208 1.00 95.38 83 ASP A C 1
ATOM 662 O O . ASP A 1 83 ? -1.485 -7.687 1.072 1.00 95.38 83 ASP A O 1
ATOM 666 N N . GLU A 1 84 ? -1.833 -9.672 0.139 1.00 95.06 84 GLU A N 1
ATOM 667 C CA . GLU A 1 84 ? -1.965 -9.113 -1.207 1.00 95.06 84 GLU A CA 1
ATOM 668 C C . GLU A 1 84 ? -3.273 -8.322 -1.414 1.00 95.06 84 GLU A C 1
ATOM 670 O O . GLU A 1 84 ? -3.349 -7.464 -2.300 1.00 95.06 84 GLU A O 1
ATOM 675 N N . ALA A 1 85 ? -4.324 -8.625 -0.648 1.00 94.69 85 ALA A N 1
ATOM 676 C CA . ALA A 1 85 ? -5.600 -7.924 -0.726 1.00 94.69 85 ALA A CA 1
ATOM 677 C C . ALA A 1 85 ? -5.461 -6.508 -0.157 1.00 94.69 85 ALA A C 1
ATOM 679 O O . ALA A 1 85 ? -5.895 -5.551 -0.800 1.00 94.69 85 ALA A O 1
ATOM 680 N N . GLU A 1 86 ? -4.750 -6.366 0.955 1.00 94.69 86 GLU A N 1
ATOM 681 C CA . GLU A 1 86 ? -4.366 -5.097 1.564 1.00 94.69 86 GLU A CA 1
ATOM 682 C C . GLU A 1 86 ? -3.487 -4.266 0.626 1.00 94.69 86 GLU A C 1
ATOM 684 O O . GLU A 1 8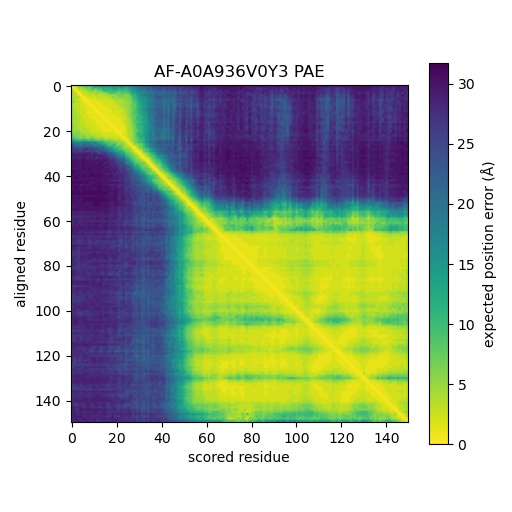6 ? -3.714 -3.068 0.447 1.00 94.69 86 GLU A O 1
ATOM 689 N N . VAL A 1 87 ? -2.536 -4.891 -0.082 1.00 95.56 87 VAL A N 1
ATOM 690 C CA . VAL A 1 87 ? -1.746 -4.169 -1.095 1.00 95.56 87 VAL A CA 1
ATOM 691 C C . VAL A 1 87 ? -2.631 -3.583 -2.199 1.00 95.56 87 VAL A C 1
ATOM 693 O O . VAL A 1 87 ? -2.449 -2.429 -2.607 1.00 95.56 87 VAL A O 1
ATOM 696 N N . ARG A 1 88 ? -3.605 -4.359 -2.685 1.00 94.69 88 ARG A N 1
ATOM 697 C CA . ARG A 1 88 ? -4.562 -3.901 -3.704 1.00 94.69 88 ARG A CA 1
ATOM 698 C C . ARG A 1 88 ? -5.505 -2.828 -3.170 1.00 94.69 88 ARG A C 1
ATOM 700 O O . ARG A 1 88 ? -5.841 -1.906 -3.913 1.00 94.69 88 ARG A O 1
ATOM 707 N N . GLU A 1 89 ? -5.932 -2.943 -1.917 1.00 93.62 89 GLU A N 1
ATOM 708 C CA . GLU A 1 89 ? -6.757 -1.948 -1.234 1.00 93.62 89 GLU A CA 1
ATOM 709 C C . GLU A 1 89 ? -6.039 -0.599 -1.192 1.00 93.62 89 GLU A C 1
ATOM 711 O O . GLU A 1 89 ? -6.580 0.408 -1.653 1.00 93.62 89 GLU A O 1
ATOM 716 N N . ILE A 1 90 ? -4.786 -0.589 -0.738 1.00 94.44 90 ILE A N 1
ATOM 717 C CA . ILE A 1 90 ? -3.978 0.628 -0.641 1.00 94.44 90 ILE A CA 1
ATOM 718 C C . ILE A 1 90 ? -3.690 1.214 -2.022 1.00 94.44 90 ILE A C 1
ATOM 720 O O . ILE A 1 90 ? -3.735 2.431 -2.184 1.00 94.44 90 ILE A O 1
ATOM 724 N N . LEU A 1 91 ? -3.471 0.391 -3.051 1.00 93.19 91 LEU A N 1
ATOM 725 C CA . LEU A 1 91 ? -3.316 0.895 -4.418 1.00 93.19 91 LEU A CA 1
ATOM 726 C C . LEU A 1 91 ? -4.557 1.668 -4.902 1.00 93.19 91 LEU A C 1
ATOM 728 O O . LEU A 1 91 ? -4.429 2.689 -5.583 1.00 93.19 91 LEU A O 1
ATOM 732 N N . LYS A 1 92 ? -5.761 1.211 -4.538 1.00 91.06 92 LYS A N 1
ATOM 733 C CA . LYS A 1 92 ? -7.024 1.854 -4.931 1.00 91.06 92 LYS A CA 1
ATOM 734 C C . LYS A 1 92 ? -7.347 3.076 -4.077 1.00 91.06 92 LYS A C 1
ATOM 736 O O . LYS A 1 92 ? -7.588 4.144 -4.630 1.00 91.06 92 LYS A O 1
ATOM 741 N N . ASN A 1 93 ? -7.301 2.928 -2.757 1.00 90.56 93 ASN A N 1
ATOM 742 C CA . ASN A 1 93 ? -7.855 3.898 -1.809 1.00 90.56 93 ASN A CA 1
ATOM 743 C C . ASN A 1 93 ? -6.788 4.780 -1.148 1.00 90.56 93 ASN A C 1
ATOM 745 O O . ASN A 1 93 ? -7.107 5.812 -0.564 1.00 90.56 93 ASN A O 1
ATOM 749 N N . GLY A 1 94 ? -5.517 4.385 -1.222 1.00 90.62 94 GLY A N 1
ATOM 750 C CA . GLY A 1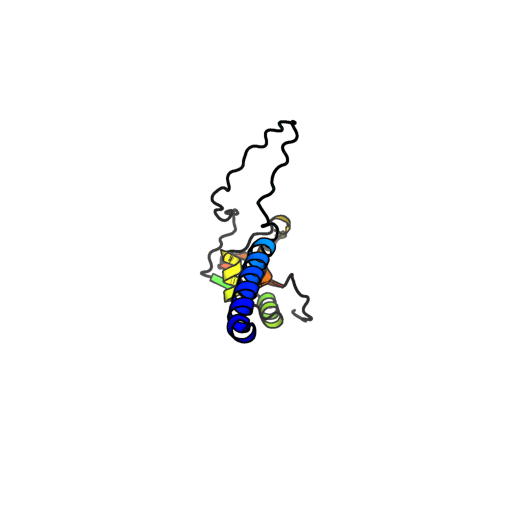 94 ? -4.427 5.086 -0.558 1.00 90.62 94 GLY A CA 1
ATOM 751 C C . GLY A 1 94 ? -4.071 6.420 -1.214 1.00 90.62 94 GLY A C 1
ATOM 752 O O . GLY A 1 94 ? -4.331 6.673 -2.398 1.00 90.62 94 GLY A O 1
ATOM 753 N N . LYS A 1 95 ? -3.420 7.280 -0.433 1.00 91.69 95 LYS A N 1
ATOM 754 C CA . LYS A 1 95 ? -2.951 8.603 -0.841 1.00 91.69 95 LYS A CA 1
ATOM 755 C C . LYS A 1 95 ? -1.479 8.547 -1.226 1.00 91.69 95 LYS A C 1
ATOM 757 O O . LYS A 1 95 ? -0.655 7.998 -0.501 1.00 91.69 95 LYS A O 1
ATOM 762 N N . ILE A 1 96 ? -1.132 9.139 -2.363 1.00 91.44 96 ILE A N 1
ATOM 763 C CA . ILE A 1 96 ? 0.261 9.178 -2.811 1.00 91.44 96 ILE A CA 1
ATOM 764 C C . ILE A 1 96 ? 1.025 10.215 -1.988 1.00 91.44 96 ILE A C 1
ATOM 766 O O . ILE A 1 96 ? 0.584 11.352 -1.819 1.00 91.44 96 ILE A O 1
ATOM 770 N N . ASN A 1 97 ? 2.191 9.827 -1.477 1.00 90.50 97 ASN A N 1
ATOM 771 C CA . ASN A 1 97 ? 3.096 10.745 -0.808 1.00 90.50 97 ASN A CA 1
ATOM 772 C C . ASN A 1 97 ? 4.039 11.394 -1.827 1.00 90.50 97 ASN A C 1
ATOM 774 O O . ASN A 1 97 ? 5.152 10.918 -2.060 1.00 90.50 97 ASN A O 1
ATOM 778 N N . HIS A 1 98 ? 3.599 12.522 -2.391 1.00 87.38 98 HIS A N 1
ATOM 779 C CA . HIS A 1 98 ? 4.343 13.305 -3.388 1.00 87.38 98 HIS A CA 1
ATOM 780 C C . HIS A 1 98 ? 5.761 13.688 -2.944 1.00 87.38 98 HIS A C 1
ATOM 782 O O . HIS A 1 98 ? 6.681 13.704 -3.754 1.00 87.38 98 HIS A O 1
ATOM 788 N N . LYS A 1 99 ? 5.976 13.925 -1.642 1.00 88.75 99 L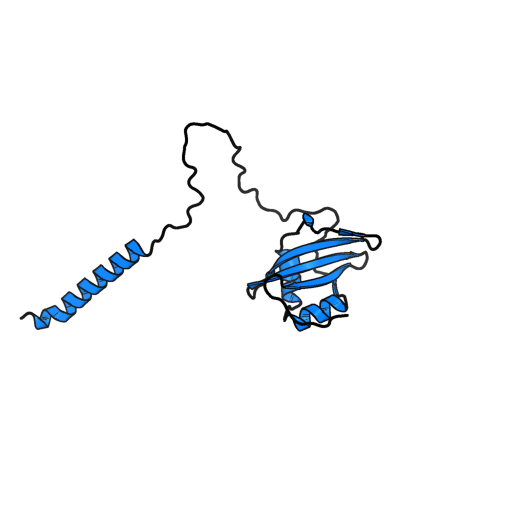YS A N 1
ATOM 789 C CA . LYS A 1 99 ? 7.294 14.294 -1.090 1.00 88.75 99 LYS A CA 1
ATOM 790 C C . LYS A 1 99 ? 8.310 13.153 -1.143 1.00 88.75 99 LYS A C 1
ATOM 792 O O . LYS A 1 99 ? 9.500 13.390 -0.969 1.00 88.75 99 LYS A O 1
ATOM 797 N N . LYS A 1 100 ? 7.838 11.915 -1.304 1.00 87.88 100 LYS A N 1
ATOM 798 C CA . LYS A 1 100 ? 8.666 10.706 -1.316 1.00 87.88 100 LYS A CA 1
ATOM 799 C C . LYS A 1 100 ? 8.725 10.030 -2.683 1.00 87.88 100 LYS A C 1
ATOM 801 O O . LYS A 1 100 ? 9.306 8.952 -2.773 1.00 87.88 100 LYS A O 1
ATOM 806 N N . ILE A 1 101 ? 8.149 10.635 -3.721 1.00 89.62 101 ILE A N 1
ATOM 807 C CA . ILE A 1 101 ? 8.336 10.164 -5.095 1.00 89.62 101 ILE A CA 1
ATOM 808 C C . ILE A 1 101 ? 9.825 10.276 -5.427 1.00 89.62 101 ILE A C 1
ATOM 810 O O . ILE A 1 101 ? 10.440 11.319 -5.209 1.00 89.62 101 ILE A O 1
ATOM 814 N N . GLN A 1 102 ? 10.409 9.187 -5.921 1.00 88.94 102 GLN A N 1
ATOM 815 C CA . GLN A 1 102 ? 11.811 9.156 -6.331 1.00 88.94 102 GLN A CA 1
ATOM 816 C C . GLN A 1 102 ? 11.911 8.775 -7.800 1.00 88.94 102 GLN A C 1
ATOM 818 O O . GLN A 1 102 ? 11.254 7.831 -8.242 1.00 88.94 102 GLN A O 1
ATOM 823 N N . SER A 1 103 ? 12.769 9.497 -8.517 1.00 89.75 103 SER A N 1
ATOM 824 C CA . SER A 1 103 ? 13.206 9.174 -9.870 1.00 89.75 103 SER A CA 1
ATOM 825 C C . SER A 1 103 ? 14.653 8.720 -9.812 1.00 89.75 103 SER A C 1
ATOM 827 O O . SER A 1 103 ? 15.515 9.482 -9.377 1.00 89.75 103 SER A O 1
ATOM 829 N N . ASP A 1 104 ? 14.941 7.517 -10.289 1.00 85.69 104 ASP A N 1
ATOM 830 C CA . ASP A 1 104 ? 16.309 7.039 -10.461 1.00 85.69 104 ASP A CA 1
ATOM 831 C C . ASP A 1 104 ? 16.543 6.527 -11.893 1.00 85.69 104 ASP A C 1
ATOM 833 O O . ASP A 1 104 ? 15.680 6.624 -12.766 1.00 85.69 104 ASP A O 1
ATOM 837 N N . LYS A 1 105 ? 17.733 5.968 -12.150 1.00 84.88 105 LYS A N 1
ATOM 838 C CA . LYS A 1 105 ? 18.066 5.352 -13.449 1.00 84.88 105 LYS A CA 1
ATOM 839 C C . LYS A 1 105 ? 17.187 4.142 -13.782 1.00 84.88 105 LYS A C 1
ATOM 841 O O . LYS A 1 105 ? 17.142 3.723 -14.933 1.00 84.88 105 LYS A O 1
ATOM 846 N N . ARG A 1 106 ? 16.552 3.534 -12.778 1.00 82.31 106 ARG A N 1
ATOM 847 C CA . ARG A 1 106 ? 15.661 2.385 -12.929 1.00 82.31 106 ARG A CA 1
ATOM 848 C C . ARG A 1 106 ? 14.226 2.846 -13.175 1.00 82.31 106 ARG A C 1
ATOM 850 O O . ARG A 1 106 ? 13.461 2.049 -13.699 1.00 82.31 106 ARG A O 1
ATOM 857 N N . GLY A 1 107 ? 13.847 4.077 -12.851 1.00 87.38 107 GLY A N 1
ATOM 858 C CA . GLY A 1 107 ? 12.554 4.674 -13.178 1.00 87.38 107 GLY A CA 1
ATOM 859 C C . GLY A 1 107 ? 11.948 5.467 -12.021 1.00 87.38 107 GLY A C 1
ATOM 860 O O . GLY A 1 107 ? 12.616 5.803 -11.046 1.00 87.38 107 GLY A O 1
ATOM 861 N N . MET A 1 108 ? 10.656 5.766 -12.142 1.00 91.56 108 MET A N 1
ATOM 862 C CA . MET A 1 108 ? 9.885 6.466 -11.113 1.00 91.56 108 MET A CA 1
ATOM 863 C C . MET A 1 108 ? 9.308 5.480 -10.094 1.00 91.56 108 MET A C 1
ATOM 865 O O . MET A 1 108 ? 8.850 4.394 -10.453 1.00 91.56 108 MET A O 1
ATOM 869 N N . THR A 1 109 ? 9.283 5.878 -8.825 1.00 93.56 109 THR A N 1
ATOM 870 C CA . THR A 1 109 ? 8.633 5.134 -7.741 1.00 93.56 109 THR A CA 1
ATOM 871 C C . THR A 1 109 ? 7.607 6.006 -7.030 1.00 93.56 109 THR A C 1
ATOM 873 O O . THR A 1 109 ? 7.853 7.178 -6.745 1.00 93.56 109 THR A O 1
ATOM 876 N N . TYR A 1 110 ? 6.456 5.416 -6.728 1.00 94.81 110 TYR A N 1
ATOM 877 C CA . TYR A 1 110 ? 5.285 6.083 -6.175 1.00 94.81 110 TYR A CA 1
ATOM 878 C C . TYR A 1 110 ? 4.925 5.442 -4.832 1.00 94.81 110 TYR A C 1
ATOM 880 O O . TYR A 1 110 ? 4.372 4.338 -4.799 1.00 94.81 110 TYR A O 1
ATOM 888 N N . PRO A 1 111 ? 5.255 6.096 -3.708 1.00 95.56 111 PRO A N 1
ATOM 889 C CA . PRO A 1 111 ? 4.828 5.646 -2.393 1.00 95.56 111 PRO A CA 1
ATOM 890 C C . PRO A 1 111 ? 3.362 6.007 -2.163 1.00 95.56 111 PRO A C 1
ATOM 892 O O . PRO A 1 111 ? 2.995 7.182 -2.187 1.00 95.56 111 PRO A O 1
ATOM 895 N N . VAL A 1 112 ? 2.538 5.002 -1.902 1.00 95.50 112 VAL A N 1
ATOM 896 C CA . VAL A 1 112 ? 1.125 5.147 -1.550 1.00 95.50 112 VAL A CA 1
ATOM 897 C C . VAL A 1 112 ? 0.957 4.767 -0.087 1.00 95.50 112 VAL A C 1
ATOM 899 O O . VAL A 1 112 ? 1.428 3.716 0.341 1.00 95.50 112 VAL A O 1
ATOM 902 N N . GLU A 1 113 ? 0.318 5.638 0.681 1.00 96.00 113 GLU A N 1
ATOM 903 C CA . GLU A 1 113 ? 0.077 5.475 2.111 1.00 96.00 113 GLU A CA 1
ATOM 904 C C . GLU A 1 113 ? -1.413 5.360 2.394 1.00 96.00 113 GLU A C 1
ATOM 906 O O . GLU A 1 113 ? -2.236 6.016 1.751 1.00 96.00 113 GLU A O 1
ATOM 911 N N . GLY A 1 114 ? -1.768 4.553 3.381 1.00 95.25 114 GLY A N 1
ATOM 912 C CA . GLY A 1 114 ? -3.152 4.413 3.800 1.00 95.25 114 GLY A CA 1
ATOM 913 C C . GLY A 1 114 ? -3.300 3.454 4.965 1.00 95.25 114 GLY A C 1
ATOM 914 O O . GLY A 1 114 ? -2.331 2.845 5.416 1.00 95.25 114 GLY A O 1
ATOM 915 N N . TYR A 1 115 ? -4.532 3.350 5.443 1.00 95.38 115 TYR A N 1
ATOM 916 C CA . TYR A 1 115 ? -4.922 2.331 6.404 1.00 95.38 115 TYR A CA 1
ATOM 917 C C . TYR A 1 115 ? -5.499 1.141 5.648 1.00 95.38 115 TYR A C 1
ATOM 919 O O . TYR A 1 115 ? -6.332 1.326 4.760 1.00 95.38 115 TYR A O 1
ATOM 927 N N . THR A 1 116 ? -5.030 -0.047 5.991 1.00 92.81 116 THR A N 1
ATOM 928 C CA . THR A 1 116 ? -5.583 -1.328 5.543 1.00 92.81 116 THR A CA 1
ATOM 929 C C . THR A 1 116 ? -6.869 -1.653 6.299 1.00 92.81 116 THR A C 1
ATOM 931 O O . THR A 1 116 ? -7.193 -1.036 7.324 1.00 92.81 116 THR A O 1
ATOM 934 N N . SER A 1 117 ? -7.601 -2.652 5.812 1.00 90.50 117 SER A N 1
ATOM 935 C CA . SER A 1 117 ? -8.817 -3.159 6.455 1.00 90.50 117 SER A CA 1
ATOM 936 C C . SER A 1 117 ? -8.629 -3.607 7.917 1.00 90.50 117 SER A C 1
ATOM 938 O O . SER A 1 117 ? -9.555 -3.481 8.724 1.00 90.50 117 SER A O 1
ATOM 940 N N . ASP A 1 118 ? -7.427 -4.048 8.295 1.00 90.25 118 ASP A N 1
ATOM 941 C CA . ASP A 1 118 ? -7.063 -4.447 9.659 1.00 90.25 118 ASP A CA 1
ATOM 942 C C . ASP A 1 118 ? -6.562 -3.279 10.542 1.00 90.25 118 ASP A C 1
ATOM 944 O O . ASP A 1 118 ? -6.220 -3.467 11.713 1.00 90.25 118 ASP A O 1
ATOM 948 N N . LYS A 1 119 ? -6.607 -2.048 10.009 1.00 92.81 119 LYS A N 1
ATOM 949 C CA . LYS A 1 119 ? -6.179 -0.786 10.635 1.00 92.81 119 LYS A CA 1
ATOM 950 C C . LYS A 1 119 ? -4.665 -0.635 10.811 1.00 92.81 119 LYS A C 1
ATOM 952 O O . LYS A 1 119 ? -4.242 0.227 11.588 1.00 92.81 119 LYS A O 1
ATOM 957 N N . GLN A 1 120 ? -3.844 -1.382 10.079 1.00 92.88 120 GLN A N 1
ATOM 958 C CA . GLN A 1 120 ? -2.419 -1.076 9.974 1.00 92.88 120 GLN A CA 1
ATOM 959 C C . GLN A 1 120 ? -2.192 0.150 9.078 1.00 92.88 120 GLN A C 1
ATOM 961 O O . GLN A 1 120 ? -2.770 0.283 7.999 1.00 92.88 120 GLN A O 1
ATOM 966 N N . TYR A 1 121 ? -1.344 1.084 9.522 1.00 96.00 121 TYR A N 1
ATOM 967 C CA . TYR A 1 121 ? -0.945 2.219 8.689 1.00 96.00 121 TYR A CA 1
ATOM 968 C C . TYR A 1 121 ? 0.270 1.829 7.855 1.00 96.00 121 TYR A C 1
ATOM 970 O O . TYR A 1 121 ? 1.376 1.705 8.385 1.00 96.00 121 TYR A O 1
ATOM 978 N N . VAL A 1 122 ? 0.080 1.643 6.551 1.00 96.69 122 VAL A N 1
ATOM 979 C CA . VAL A 1 122 ? 1.113 1.097 5.667 1.00 96.69 122 VAL A CA 1
ATOM 980 C C . VAL A 1 122 ? 1.495 2.070 4.558 1.00 96.69 122 VAL A C 1
ATOM 982 O O . VAL A 1 122 ? 0.703 2.894 4.099 1.00 96.69 122 VAL A O 1
ATOM 985 N N . ARG A 1 123 ? 2.740 1.948 4.096 1.00 97.12 123 ARG A N 1
ATOM 986 C CA . ARG A 1 123 ? 3.271 2.573 2.885 1.00 97.12 123 ARG A CA 1
ATOM 987 C C . ARG A 1 123 ? 3.719 1.491 1.921 1.00 97.12 123 ARG A C 1
ATOM 989 O O . ARG A 1 123 ? 4.591 0.684 2.244 1.00 97.12 123 ARG A O 1
ATOM 996 N N . ILE A 1 124 ? 3.202 1.551 0.706 1.00 96.75 124 ILE A N 1
ATOM 997 C CA . ILE A 1 124 ? 3.557 0.637 -0.372 1.00 96.75 124 ILE A CA 1
ATOM 998 C C . ILE A 1 124 ? 4.226 1.427 -1.480 1.00 96.75 124 ILE A C 1
ATOM 1000 O O . ILE A 1 124 ? 3.712 2.449 -1.925 1.00 96.75 124 ILE A O 1
ATOM 1004 N N . VAL A 1 125 ? 5.399 0.970 -1.909 1.00 95.94 125 VAL A N 1
ATOM 1005 C CA . VAL A 1 125 ? 6.148 1.619 -2.986 1.00 95.94 125 VAL A CA 1
ATOM 1006 C C . VAL A 1 125 ? 5.901 0.867 -4.283 1.00 95.94 125 VAL A C 1
ATOM 1008 O O . VAL A 1 125 ? 6.330 -0.280 -4.432 1.00 95.94 125 VAL A O 1
ATOM 1011 N N . PHE A 1 126 ? 5.237 1.532 -5.223 1.00 95.31 126 PHE A N 1
ATOM 1012 C CA . PHE A 1 126 ? 4.949 1.002 -6.549 1.00 95.31 126 PHE A CA 1
ATOM 1013 C C . PHE A 1 126 ? 5.901 1.589 -7.591 1.00 95.31 126 PHE A C 1
ATOM 1015 O O . PHE A 1 126 ? 6.227 2.772 -7.546 1.00 95.31 126 PHE A O 1
ATOM 1022 N N . ALA A 1 127 ? 6.320 0.779 -8.555 1.00 93.69 127 ALA A N 1
ATOM 1023 C CA . ALA A 1 127 ? 7.120 1.204 -9.696 1.00 93.69 127 ALA A CA 1
ATOM 1024 C C . ALA A 1 127 ? 6.442 0.725 -10.989 1.00 93.69 127 ALA A C 1
ATOM 1026 O O . ALA A 1 127 ? 6.407 -0.487 -11.230 1.00 93.69 127 ALA A O 1
ATOM 1027 N N . PRO A 1 128 ? 5.877 1.622 -11.815 1.00 92.50 128 PRO A N 1
ATOM 1028 C CA . PRO A 1 128 ? 5.350 1.240 -13.117 1.00 92.50 128 PRO A CA 1
ATOM 1029 C C . PRO A 1 128 ? 6.489 0.788 -14.035 1.00 92.50 128 PRO A C 1
ATOM 1031 O O . PRO A 1 128 ? 7.551 1.413 -14.097 1.00 92.50 128 PRO A O 1
ATOM 1034 N N . LYS A 1 129 ? 6.264 -0.329 -14.724 1.00 89.25 129 LYS A N 1
ATOM 1035 C CA . LYS A 1 129 ? 7.145 -0.934 -15.726 1.00 89.25 129 LYS A CA 1
ATOM 1036 C C . LYS A 1 129 ? 6.318 -1.337 -16.940 1.00 89.25 129 LYS A C 1
ATOM 1038 O O . LYS A 1 129 ? 5.101 -1.472 -16.831 1.00 89.25 129 LYS A O 1
ATOM 1043 N N . ASP A 1 130 ? 6.985 -1.594 -18.061 1.00 85.44 130 ASP A N 1
ATOM 1044 C CA . ASP A 1 130 ? 6.325 -2.015 -19.306 1.00 85.44 130 ASP A CA 1
ATOM 1045 C C . ASP A 1 130 ? 5.477 -3.281 -19.101 1.00 85.44 130 ASP A C 1
ATOM 1047 O O . ASP A 1 130 ? 4.366 -3.401 -19.612 1.00 85.44 130 ASP A O 1
ATOM 1051 N N . ASP A 1 131 ? 5.961 -4.192 -18.254 1.00 83.38 131 ASP A N 1
ATOM 1052 C CA . ASP A 1 131 ? 5.287 -5.447 -17.934 1.00 83.38 131 ASP A CA 1
ATOM 1053 C C . ASP A 1 131 ? 4.204 -5.336 -16.855 1.00 83.38 131 ASP A C 1
ATOM 1055 O O . ASP A 1 131 ? 3.572 -6.345 -16.555 1.00 83.38 131 ASP A O 1
ATOM 1059 N N . GLY A 1 132 ? 3.970 -4.176 -16.244 1.00 89.19 132 GLY A N 1
ATOM 1060 C CA . GLY A 1 132 ? 2.967 -4.007 -15.191 1.00 89.19 132 GLY A CA 1
ATOM 1061 C C . GLY A 1 132 ? 3.470 -3.208 -13.994 1.00 89.19 132 GLY A C 1
ATOM 1062 O O . GLY A 1 132 ? 4.499 -2.534 -14.045 1.00 89.19 132 GLY A O 1
ATOM 1063 N N . LEU A 1 133 ? 2.725 -3.270 -12.892 1.00 93.19 133 LEU A N 1
ATOM 1064 C CA . LEU A 1 133 ? 3.024 -2.479 -11.705 1.00 93.19 133 LEU A CA 1
ATOM 1065 C C . LEU A 1 133 ? 3.813 -3.314 -10.693 1.00 93.19 133 LEU A C 1
ATOM 1067 O O . LEU A 1 133 ? 3.307 -4.283 -10.125 1.00 93.19 133 LEU A O 1
ATOM 1071 N N . VAL A 1 134 ? 5.072 -2.941 -10.468 1.00 94.88 134 VAL A N 1
ATOM 1072 C CA . VAL A 1 134 ? 5.957 -3.665 -9.554 1.00 94.88 134 VAL A CA 1
ATOM 1073 C C . VAL A 1 134 ? 5.803 -3.125 -8.137 1.00 94.88 134 VAL A C 1
ATOM 1075 O O . VAL A 1 134 ? 6.005 -1.937 -7.890 1.00 94.88 134 VAL A O 1
ATOM 1078 N N . VAL A 1 135 ? 5.509 -4.004 -7.185 1.00 96.38 135 VAL A N 1
ATOM 1079 C CA . VAL A 1 135 ? 5.557 -3.711 -5.751 1.00 96.38 135 VAL A CA 1
ATOM 1080 C C . VAL A 1 135 ? 6.999 -3.879 -5.290 1.00 96.38 135 VAL A C 1
ATOM 1082 O O . VAL A 1 135 ? 7.525 -4.992 -5.203 1.00 96.38 135 VAL A O 1
ATOM 1085 N N . VAL A 1 136 ? 7.665 -2.754 -5.032 1.00 95.25 136 VAL A N 1
ATOM 1086 C CA . VAL A 1 136 ? 9.085 -2.723 -4.663 1.00 95.25 136 VAL A CA 1
ATOM 1087 C C . VAL A 1 136 ? 9.261 -3.124 -3.206 1.00 95.25 136 VAL A C 1
ATOM 1089 O O . VAL A 1 136 ? 10.111 -3.958 -2.897 1.00 95.25 136 VAL A O 1
ATOM 1092 N N . THR A 1 137 ? 8.464 -2.544 -2.309 1.00 96.06 137 THR A N 1
ATOM 1093 C CA . THR A 1 137 ? 8.514 -2.829 -0.874 1.00 96.06 137 THR A CA 1
ATOM 1094 C C . THR A 1 137 ? 7.208 -2.435 -0.186 1.00 96.06 137 THR A C 1
ATOM 1096 O O . THR A 1 137 ? 6.477 -1.570 -0.674 1.00 96.06 137 THR A O 1
ATOM 1099 N N . VAL A 1 138 ? 6.959 -3.052 0.967 1.00 96.50 138 VAL A N 1
ATOM 1100 C CA . VAL A 1 138 ? 5.834 -2.774 1.864 1.00 96.50 138 VAL A CA 1
ATOM 1101 C C . VAL A 1 138 ? 6.401 -2.398 3.232 1.00 96.50 138 VAL A C 1
ATOM 1103 O O . VAL A 1 138 ? 7.374 -2.998 3.701 1.00 96.50 138 VAL A O 1
ATOM 1106 N N . ILE A 1 139 ? 5.854 -1.351 3.843 1.00 95.25 139 ILE A N 1
ATOM 1107 C CA . ILE A 1 139 ? 6.349 -0.776 5.093 1.00 95.25 139 ILE A CA 1
ATOM 1108 C C . ILE A 1 139 ? 5.156 -0.524 6.006 1.00 95.25 139 ILE A C 1
ATOM 1110 O O . ILE A 1 139 ? 4.283 0.258 5.654 1.00 95.25 139 ILE A O 1
ATOM 1114 N N . ASP A 1 140 ? 5.163 -1.128 7.186 1.00 95.44 140 ASP A N 1
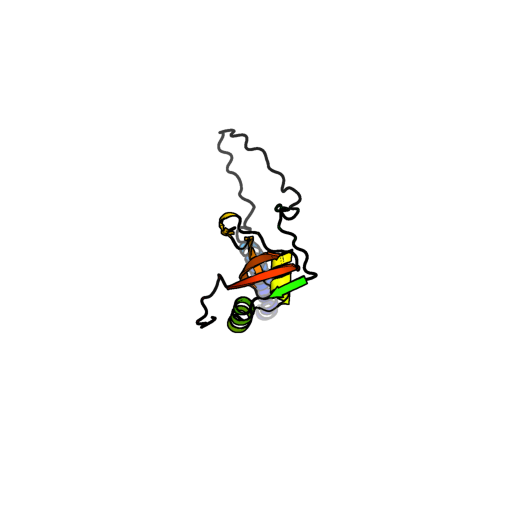ATOM 1115 C CA . ASP A 1 140 ? 4.314 -0.700 8.295 1.00 95.44 140 ASP A CA 1
ATOM 1116 C C . ASP A 1 140 ? 4.927 0.570 8.908 1.00 95.44 140 ASP A C 1
ATOM 1118 O O . ASP A 1 140 ? 6.120 0.605 9.221 1.00 95.44 140 ASP A O 1
ATOM 1122 N N . LEU A 1 141 ? 4.141 1.642 8.976 1.00 94.75 141 LEU A N 1
ATOM 1123 C CA . LEU A 1 141 ? 4.538 2.933 9.536 1.00 94.75 141 LEU A CA 1
ATOM 1124 C C . LEU A 1 141 ? 4.125 3.092 11.004 1.00 94.75 141 LEU A C 1
ATOM 1126 O O . LEU A 1 141 ? 4.595 4.023 11.655 1.00 94.75 141 LEU A O 1
ATOM 1130 N N . GLY A 1 142 ? 3.233 2.236 11.504 1.00 91.31 142 GLY A N 1
ATOM 1131 C CA . GLY A 1 142 ? 2.747 2.256 12.881 1.00 91.31 142 GLY A CA 1
ATOM 1132 C C . GLY A 1 142 ? 3.560 1.371 13.823 1.00 91.31 142 GLY A C 1
ATOM 1133 O O . GLY A 1 142 ? 3.557 1.607 15.031 1.00 91.31 142 GLY A O 1
ATOM 1134 N N . LYS A 1 143 ? 4.268 0.370 13.290 1.00 91.38 143 LYS A N 1
ATOM 1135 C CA . LYS A 1 143 ? 5.050 -0.572 14.091 1.00 91.38 143 LYS A CA 1
ATOM 1136 C C . LYS A 1 143 ? 6.381 -0.932 13.439 1.00 91.38 143 LYS A C 1
ATOM 1138 O O . LYS A 1 143 ? 6.478 -1.176 12.237 1.00 91.38 143 LYS A O 1
ATOM 1143 N N . GLU A 1 144 ? 7.413 -1.034 14.272 1.00 90.06 144 GLU A N 1
ATOM 1144 C CA . GLU A 1 144 ? 8.699 -1.596 13.873 1.00 90.06 144 GLU A CA 1
ATOM 1145 C C . GLU A 1 144 ? 8.700 -3.123 14.010 1.00 90.06 144 GLU A C 1
ATOM 1147 O O . GLU A 1 144 ? 8.233 -3.690 14.999 1.00 90.06 144 GLU A O 1
ATOM 1152 N N . TRP A 1 145 ? 9.249 -3.790 12.996 1.00 90.38 145 TRP A N 1
ATOM 1153 C CA . TRP A 1 145 ? 9.331 -5.245 12.915 1.00 90.38 145 TRP A CA 1
ATOM 1154 C C . TRP A 1 145 ? 10.788 -5.659 12.721 1.00 90.38 145 TRP A C 1
ATOM 1156 O O . TRP A 1 145 ? 11.458 -5.171 11.805 1.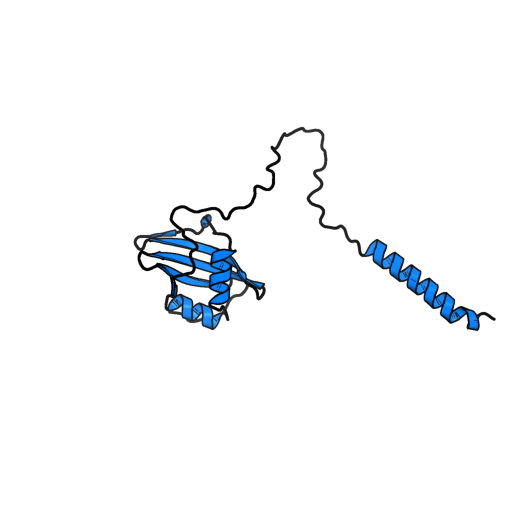00 90.38 145 TRP A O 1
ATOM 1166 N N . SER A 1 146 ? 11.274 -6.578 13.556 1.00 89.19 146 SER A N 1
ATOM 1167 C CA . SER A 1 146 ? 12.617 -7.149 13.440 1.00 89.19 146 SER A CA 1
ATOM 1168 C C . SER A 1 146 ? 12.647 -8.196 12.320 1.00 89.19 146 SER A C 1
ATOM 1170 O O . SER A 1 146 ? 12.465 -9.386 12.567 1.00 89.19 146 SER A O 1
ATOM 1172 N N . CYS A 1 147 ? 12.840 -7.741 11.081 1.00 88.69 147 CYS A N 1
ATOM 1173 C CA . CYS A 1 147 ? 12.921 -8.595 9.893 1.00 88.69 147 CYS A CA 1
ATOM 1174 C C . CYS A 1 147 ? 14.303 -8.477 9.240 1.00 88.69 147 CYS A C 1
ATOM 1176 O O . CYS A 1 147 ? 14.722 -7.363 8.924 1.00 88.69 147 CYS A O 1
ATOM 1178 N N . ASP A 1 148 ? 14.951 -9.603 8.933 1.00 87.62 148 ASP A N 1
ATOM 1179 C CA . ASP A 1 148 ? 16.146 -9.642 8.075 1.00 87.62 148 ASP A CA 1
ATOM 1180 C C . ASP A 1 148 ? 15.745 -9.994 6.630 1.00 87.62 148 ASP A C 1
ATOM 1182 O O . ASP A 1 148 ? 15.856 -11.136 6.187 1.00 87.62 148 ASP A O 1
ATOM 1186 N N . CYS A 1 149 ? 15.195 -9.011 5.909 1.00 87.25 149 CYS A N 1
ATOM 1187 C CA . CYS A 1 149 ? 14.863 -9.149 4.486 1.00 87.25 149 CYS A CA 1
ATOM 1188 C C . CYS A 1 149 ? 16.013 -8.626 3.616 1.00 87.25 149 CYS A C 1
ATOM 1190 O O . CYS A 1 149 ? 16.431 -7.479 3.795 1.00 87.25 149 CYS A O 1
ATOM 1192 N N . LYS A 1 150 ? 16.470 -9.451 2.666 1.00 76.94 150 LYS A N 1
ATOM 1193 C CA . LYS A 1 150 ? 17.595 -9.183 1.754 1.00 76.94 150 LYS A CA 1
ATOM 1194 C C . LYS A 1 150 ? 17.139 -9.019 0.306 1.00 76.94 150 LYS A C 1
ATOM 1196 O O . LYS A 1 150 ? 16.202 -9.741 -0.109 1.00 76.94 150 LYS A O 1
#

Foldseek 3Di:
DVVVCVVVVVVVVVVVVVVVCVVVVPDPDPPDDDPPPDPDPPDDDPPDPPPCDPPPDPPDDLDPPDEAEDQQAVQQCVQVVNDPVQVNVQSPPFHWDPVPWDQDPVGIKTWTWDAGPVRFTKIWIWGQDPRGIYTHHIDGPPDDTPGDGD

Secondary structure (DSSP, 8-state):
-GGGTHHHHHHHHHHHHHHHHHHHS------S------S------------------TT-----S-EEE-HHHHHHHHHHT--HHHHHHHHHHPEE-GGG-EEETTEEEEEEEEE-TT--EEEEEEEEETTEEEEEEEEESS--------

Nearest PDB structures (foldseek):
  7vd7-assembly1_A  TM=6.346E-01  e=4.830E-02  Salmonella enterica subsp. enterica serovar Typhimurium
  4hz9-assembly1_B  TM=4.679E-01  e=2.645E-01  Ralstonia pickettii 12D
  3d9w-assembly1_A  TM=6.541E-01  e=8.384E-01  Nocardia farcinica
  4nen-assembly1_A  TM=6.920E-01  e=7.023E+00  Homo sapiens